Protein AF-A0AAV0VAQ7-F1 (afdb_monomer)

Radius of gyration: 39.71 Å; Cα contacts (8 Å, |Δi|>4): 55; chains: 1; bounding box: 107×40×104 Å

Secondary structure (DSSP, 8-state):
-PPPP---------HHHHHHHHHHHH-S-----HHHHHHHHHHHHHHHHHHHHHHHHHHHHHHHHHHHHTSPPPPPTT-TTEEEEEEEETTEEEEEEEETTS-THHHHHHHHTT--STT--------S------

Foldseek 3Di:
DDDDDDDDPPDPPCPVVVVVVVVVVVPPPPPPPPVVVVVVVVVVVVVVVVVVVVVVVVVLVVQLVVLVVPQDDADDPPDPQKDWDWDQDPVGIDITIDGVPDDPVSVVSVVVSNDPPPDPDDDDDDDDDPPPPD

Organism: NCBI:txid86335

Nearest PDB structures (foldseek):
  2gib-assembly1_B  TM=2.255E-01  e=1.148E+00  Severe acute respiratory syndrome-related coronavirus
  6yun-assembly1_B  TM=2.128E-01  e=8.806E-01  Severe acute respiratory syndrom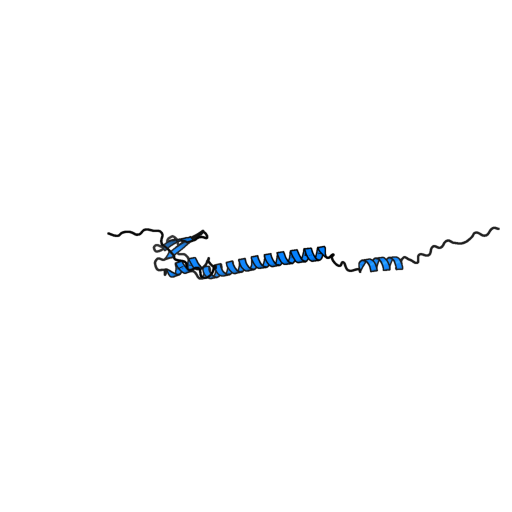e coronavirus 2
  7xwx-assembly1_E  TM=2.250E-01  e=1.311E+00  Severe acute respiratory syndrome coronavirus 2
  4v7e-assembly1_CU  TM=3.025E-01  e=5.647E+00  Triticum aestivum

Solvent-accessible surface area (backbone atoms only — not comparable to full-atom values): 8693 Å² total; per-residue (Å²): 140,84,84,81,85,77,86,88,78,85,73,90,75,55,68,67,57,52,48,51,51,57,54,56,67,70,65,61,72,86,72,69,53,71,68,57,50,52,51,52,49,52,50,49,53,53,51,51,51,52,49,51,53,52,50,53,50,51,53,52,51,52,51,28,52,54,44,52,69,71,48,78,81,68,62,59,93,82,42,87,56,52,43,81,46,76,48,81,50,98,93,46,77,49,76,50,49,40,48,72,88,52,61,72,64,58,58,54,51,61,60,48,28,79,50,80,70,71,92,66,85,77,80,93,75,85,92,73,77,89,75,81,82,127

pLDDT: mean 75.06, std 14.19, range [37.81, 91.31]

Mean predicted aligned error: 16.31 Å

InterPro domains:
  IPR001012 UBX domain [PF00789] (79-131)
  IPR029071 Ubiquitin-like domain superfamily [SSF54236] (41-133)
  IPR050730 UBX domain-containing protein [PTHR23322] (37-129)

Structure (mmCIF, N/CA/C/O backbone):
data_AF-A0AAV0VAQ7-F1
#
_entry.id   AF-A0AAV0VAQ7-F1
#
loop_
_atom_site.group_PDB
_atom_site.id
_atom_site.type_symbol
_atom_site.label_atom_id
_atom_site.label_alt_id
_atom_site.label_comp_id
_atom_site.label_asym_id
_atom_site.label_entity_id
_atom_site.label_seq_id
_atom_site.pdbx_PDB_ins_code
_atom_site.Cartn_x
_atom_site.Cartn_y
_atom_site.Cartn_z
_atom_site.occupancy
_atom_site.B_iso_or_equiv
_atom_site.auth_seq_id
_atom_site.auth_comp_id
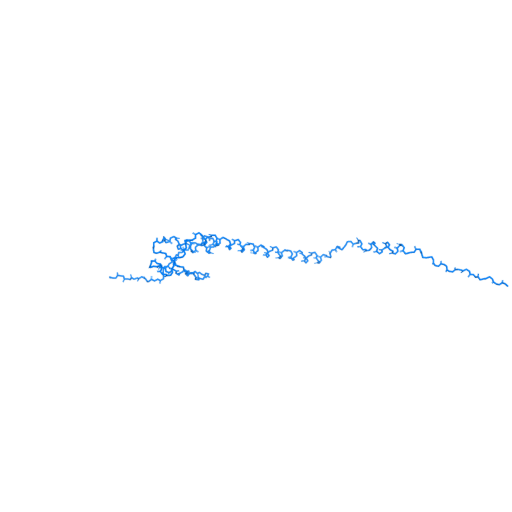_atom_site.auth_asym_id
_atom_site.auth_atom_id
_atom_site.pdbx_PDB_model_num
ATOM 1 N N . MET A 1 1 ? 83.637 20.197 -75.844 1.00 41.59 1 MET A N 1
ATOM 2 C CA . MET A 1 1 ? 82.557 20.937 -75.150 1.00 41.59 1 MET A CA 1
AT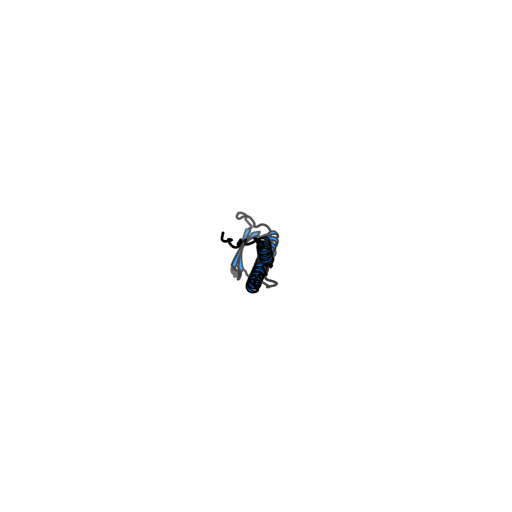OM 3 C C . MET A 1 1 ? 81.269 20.117 -75.247 1.00 41.59 1 MET A C 1
ATOM 5 O O . MET A 1 1 ? 80.583 20.202 -76.255 1.00 41.59 1 MET A O 1
AT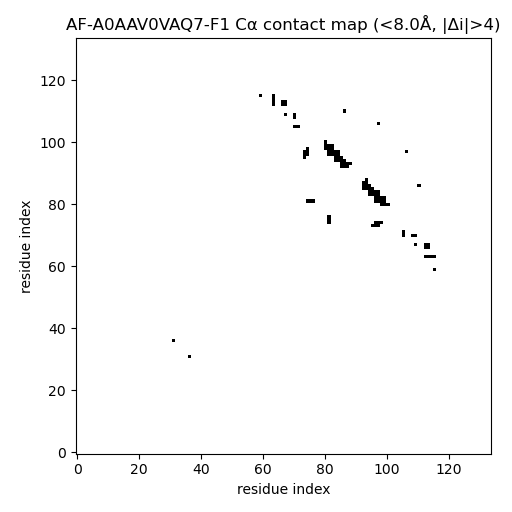OM 9 N N . ALA A 1 2 ? 80.982 19.254 -74.266 1.00 46.16 2 ALA A N 1
ATOM 10 C CA . ALA A 1 2 ? 79.793 18.391 -74.264 1.00 46.16 2 ALA A CA 1
ATOM 11 C C . ALA A 1 2 ? 78.664 19.031 -73.432 1.00 46.16 2 ALA A C 1
ATOM 13 O O . ALA A 1 2 ? 78.877 19.406 -72.278 1.00 46.16 2 ALA A O 1
ATOM 14 N N . LYS A 1 3 ? 77.476 19.191 -74.032 1.00 51.44 3 LYS A N 1
ATOM 15 C CA . LYS A 1 3 ? 76.262 19.736 -73.395 1.00 51.44 3 LYS A CA 1
ATOM 16 C C . LYS A 1 3 ? 75.681 18.718 -72.403 1.00 51.44 3 LYS A C 1
ATOM 18 O O . LYS A 1 3 ? 75.418 17.582 -72.780 1.00 51.44 3 LYS A O 1
ATOM 23 N N . ARG A 1 4 ? 75.437 19.137 -71.154 1.00 47.06 4 ARG A N 1
ATOM 24 C CA . ARG A 1 4 ? 74.679 18.359 -70.153 1.00 47.06 4 ARG A CA 1
ATOM 25 C C . ARG A 1 4 ? 73.176 18.431 -70.463 1.00 47.06 4 ARG A C 1
ATOM 27 O O . ARG A 1 4 ? 72.694 19.546 -70.686 1.00 47.06 4 ARG A O 1
ATOM 34 N N . PRO A 1 5 ? 72.410 17.326 -70.430 1.00 51.16 5 PRO A N 1
ATOM 35 C CA . PRO A 1 5 ? 70.963 17.409 -70.541 1.00 51.16 5 PRO A CA 1
ATOM 36 C C . PRO A 1 5 ? 70.305 17.722 -69.186 1.00 51.16 5 PRO A C 1
ATOM 38 O O . PRO A 1 5 ? 70.517 17.051 -68.184 1.00 51.16 5 PRO A O 1
ATOM 41 N N . SER A 1 6 ? 69.524 18.803 -69.212 1.00 51.78 6 SER A N 1
ATOM 42 C CA . SER A 1 6 ? 68.154 18.957 -68.703 1.00 51.78 6 SER A CA 1
ATOM 43 C C . SER A 1 6 ? 67.751 18.381 -67.332 1.00 51.78 6 SER A C 1
ATOM 45 O O . SER A 1 6 ? 67.485 17.196 -67.173 1.00 51.78 6 SER A O 1
ATOM 47 N N . LYS A 1 7 ? 67.549 19.331 -66.408 1.00 54.41 7 LYS A N 1
ATOM 48 C CA . LYS A 1 7 ? 66.541 19.432 -65.334 1.00 54.41 7 LYS A CA 1
ATOM 49 C C . LYS A 1 7 ? 65.534 18.276 -65.214 1.00 54.41 7 LYS A C 1
ATOM 51 O O . LYS A 1 7 ? 64.695 18.093 -66.092 1.00 54.41 7 LYS A O 1
ATOM 56 N N . CYS A 1 8 ? 65.477 17.668 -64.030 1.00 40.72 8 CYS A N 1
ATOM 57 C CA . CYS A 1 8 ? 64.241 17.085 -63.515 1.00 40.72 8 CYS A CA 1
ATOM 58 C C . CYS A 1 8 ? 63.656 18.063 -62.484 1.00 40.72 8 CYS A C 1
ATOM 60 O O . CYS A 1 8 ? 64.102 18.132 -61.343 1.00 40.72 8 CYS A O 1
ATOM 62 N N . SER A 1 9 ? 62.717 18.902 -62.927 1.00 50.59 9 SER A N 1
ATOM 63 C CA . SER A 1 9 ? 61.895 19.744 -62.057 1.00 50.59 9 SER A CA 1
ATOM 64 C C . SER A 1 9 ? 60.593 18.987 -61.829 1.00 50.59 9 SER A C 1
ATOM 66 O O . SER A 1 9 ? 59.650 19.125 -62.603 1.00 50.59 9 SER A O 1
ATOM 68 N N . TYR A 1 10 ? 60.564 18.130 -60.806 1.00 48.06 10 TYR A N 1
ATOM 69 C CA . TYR A 1 10 ? 59.301 17.570 -60.337 1.00 48.06 10 TYR A CA 1
ATOM 70 C C . TYR A 1 10 ? 58.522 18.699 -59.664 1.00 48.06 10 TYR A C 1
ATOM 72 O O . TYR A 1 10 ? 58.832 19.163 -58.568 1.00 48.06 10 TYR A O 1
ATOM 80 N N . ARG A 1 11 ? 57.565 19.217 -60.427 1.00 52.28 11 ARG A N 1
ATOM 81 C CA . ARG A 1 11 ? 56.634 20.273 -60.054 1.00 52.28 11 ARG A CA 1
ATOM 82 C C . ARG A 1 11 ? 55.734 19.743 -58.939 1.00 52.28 11 ARG A C 1
ATOM 84 O O . ARG A 1 11 ? 54.978 18.801 -59.148 1.00 52.28 11 ARG A O 1
ATOM 91 N N . ASN A 1 12 ? 55.804 20.374 -57.772 1.00 56.72 12 ASN A N 1
ATOM 92 C CA . ASN A 1 12 ? 54.798 20.257 -56.718 1.00 56.72 12 ASN A CA 1
ATOM 93 C C . ASN A 1 12 ? 53.480 20.871 -57.217 1.00 56.72 12 ASN A C 1
ATOM 95 O O . ASN A 1 12 ? 53.212 22.040 -56.961 1.00 56.72 12 ASN A O 1
ATOM 99 N N . GLN A 1 13 ? 52.694 20.118 -57.988 1.00 56.06 13 GLN A N 1
ATOM 100 C CA . GLN A 1 13 ? 51.366 20.550 -58.447 1.00 56.06 13 GLN A CA 1
ATOM 101 C C . GLN A 1 13 ? 50.206 19.867 -57.707 1.00 56.06 13 GLN A C 1
ATOM 103 O O . GLN A 1 13 ? 49.078 20.308 -57.854 1.00 56.06 13 GLN A O 1
ATOM 108 N N . ASN A 1 14 ? 50.471 18.895 -56.826 1.00 60.22 14 ASN A N 1
ATOM 109 C CA . ASN A 1 14 ? 49.412 18.044 -56.258 1.00 60.22 14 ASN A CA 1
ATOM 110 C C . ASN A 1 14 ? 49.134 18.261 -54.761 1.00 60.22 14 ASN A C 1
ATOM 112 O O . ASN A 1 14 ? 48.403 17.480 -54.162 1.00 60.22 14 ASN A O 1
ATOM 116 N N . LEU A 1 15 ? 49.697 19.295 -54.124 1.00 60.94 15 LEU A N 1
ATOM 117 C CA . LEU A 1 15 ? 49.470 19.552 -52.690 1.00 60.94 15 LEU A CA 1
ATOM 118 C C . LEU A 1 15 ? 48.049 20.060 -52.400 1.00 60.94 15 LEU A C 1
ATOM 120 O O . LEU A 1 15 ? 47.448 19.659 -51.407 1.00 60.94 15 LEU A O 1
ATOM 124 N N . SER A 1 16 ? 47.487 20.895 -53.278 1.00 61.66 16 SER A N 1
ATOM 125 C CA . SER A 1 16 ? 46.099 21.361 -53.160 1.00 61.66 16 SER A CA 1
ATOM 126 C C . SER A 1 16 ? 45.096 20.255 -53.471 1.00 61.66 16 SER A C 1
ATOM 128 O O . SER A 1 16 ? 44.086 20.150 -52.789 1.00 61.66 16 SER A O 1
ATOM 130 N N . GLU A 1 17 ? 45.400 19.401 -54.450 1.00 66.88 17 GLU A N 1
ATOM 131 C CA . GLU A 1 17 ? 44.533 18.292 -54.865 1.00 66.88 17 GLU A CA 1
ATOM 132 C C . GLU A 1 17 ? 44.458 17.189 -53.795 1.00 66.88 17 GLU A C 1
ATOM 134 O O . GLU A 1 17 ? 43.372 16.706 -53.467 1.00 66.88 17 GLU A O 1
ATOM 139 N N . LEU A 1 18 ? 45.597 16.852 -53.175 1.00 68.62 18 LEU A N 1
ATOM 140 C CA . LEU A 1 18 ? 45.650 15.968 -52.004 1.00 68.62 18 LEU A CA 1
ATOM 141 C C . LEU A 1 18 ? 44.908 16.565 -50.805 1.00 68.62 18 LEU A C 1
ATOM 143 O O . LEU A 1 18 ? 44.215 15.838 -50.098 1.00 68.62 18 LEU A O 1
ATOM 147 N N . SER A 1 19 ? 45.009 17.882 -50.596 1.00 68.25 19 SER A N 1
ATOM 148 C CA . SER A 1 19 ? 44.261 18.572 -49.542 1.00 68.25 19 SER A CA 1
ATOM 149 C C . SER A 1 19 ? 42.754 18.477 -49.767 1.00 68.25 19 SER A C 1
ATOM 151 O O . SER A 1 19 ? 42.033 18.170 -48.824 1.00 68.25 19 SER A O 1
ATOM 153 N N . THR A 1 20 ? 42.282 18.704 -50.997 1.00 68.38 20 THR A N 1
ATOM 154 C CA . THR A 1 20 ? 40.852 18.632 -51.328 1.00 68.38 20 THR A CA 1
ATOM 155 C C . THR A 1 20 ? 40.295 17.218 -51.211 1.00 68.38 20 THR A C 1
ATOM 157 O O . THR A 1 20 ? 39.180 17.044 -50.723 1.00 68.38 20 THR A O 1
ATOM 160 N N . PHE A 1 21 ? 41.083 16.207 -51.590 1.00 72.56 21 PHE A N 1
ATOM 161 C CA . PHE A 1 21 ? 40.702 14.803 -51.447 1.00 72.56 21 PHE A CA 1
ATOM 162 C C . PHE A 1 21 ? 40.543 14.415 -49.973 1.00 72.56 21 PHE A C 1
ATOM 164 O O . PHE A 1 21 ? 39.529 13.833 -49.595 1.00 72.56 21 PHE A O 1
ATOM 171 N N . LEU A 1 22 ? 41.503 14.807 -49.127 1.00 68.12 22 LEU A N 1
ATOM 172 C CA . LEU A 1 22 ? 41.460 14.542 -47.688 1.00 68.12 22 LEU A CA 1
ATOM 173 C C . LEU A 1 22 ? 40.272 15.237 -47.004 1.00 68.12 22 LEU A C 1
ATOM 175 O O . LEU A 1 22 ? 39.623 14.628 -46.155 1.00 68.12 22 LEU A O 1
ATOM 179 N N . THR A 1 23 ? 39.937 16.470 -47.399 1.00 66.62 23 THR A N 1
ATOM 180 C CA . THR A 1 23 ? 38.744 17.166 -46.885 1.00 66.62 23 THR A CA 1
ATOM 181 C C . THR A 1 23 ? 37.442 16.536 -47.374 1.00 66.62 23 THR A C 1
ATOM 183 O O . THR A 1 23 ? 36.543 16.336 -46.566 1.00 66.62 23 THR A O 1
ATOM 186 N N . GLN A 1 24 ? 37.353 16.125 -48.645 1.00 67.44 24 GLN A N 1
ATOM 187 C CA . GLN A 1 24 ? 36.162 15.445 -49.173 1.00 67.44 24 GLN A CA 1
ATOM 188 C C . GLN A 1 24 ? 35.914 14.086 -48.509 1.00 67.44 24 GLN A C 1
ATOM 190 O O . GLN A 1 24 ? 34.765 13.705 -48.305 1.00 67.44 24 GLN A O 1
ATOM 195 N N . THR A 1 25 ? 36.965 13.354 -48.123 1.00 62.72 25 THR A N 1
ATOM 196 C CA . THR A 1 25 ? 36.814 12.077 -47.403 1.00 62.72 25 THR A CA 1
ATOM 197 C C . THR A 1 25 ? 36.350 12.221 -45.951 1.00 62.72 25 THR A C 1
ATOM 199 O O . THR A 1 25 ? 35.881 11.242 -45.377 1.00 62.72 25 THR A O 1
ATOM 202 N N . LEU A 1 26 ? 36.460 13.413 -45.355 1.00 60.88 26 LEU A N 1
ATOM 203 C CA . LEU A 1 26 ? 35.976 13.694 -43.996 1.00 60.88 26 LEU A CA 1
ATOM 204 C C . LEU A 1 26 ? 34.498 14.127 -43.967 1.00 60.88 26 LEU A C 1
ATOM 206 O O . LEU A 1 26 ? 33.879 14.068 -42.909 1.00 60.88 26 LEU A O 1
ATOM 210 N N . GLU A 1 27 ? 33.936 14.531 -45.113 1.00 58.56 27 GLU A N 1
ATOM 211 C CA . GLU A 1 27 ? 32.546 14.999 -45.268 1.00 58.56 27 GLU A CA 1
ATOM 212 C C . GLU A 1 27 ? 31.556 13.888 -45.663 1.00 58.56 27 GLU A C 1
ATOM 214 O O . GLU A 1 27 ? 30.358 14.140 -45.786 1.00 58.56 27 GLU A O 1
ATOM 219 N N . VAL A 1 28 ? 32.018 12.645 -45.849 1.00 63.84 28 VAL A N 1
ATOM 220 C CA . VAL A 1 28 ? 31.113 11.497 -45.989 1.00 63.84 28 VAL A CA 1
ATOM 221 C C . VAL A 1 28 ? 30.534 11.212 -44.610 1.00 63.84 28 VAL A C 1
ATOM 223 O O . VAL A 1 28 ? 31.186 10.589 -43.772 1.00 63.84 28 VAL A O 1
ATOM 226 N N . ASP A 1 29 ? 29.326 11.727 -44.380 1.00 61.88 29 ASP A N 1
ATOM 227 C CA . ASP A 1 29 ? 28.537 11.527 -43.172 1.00 61.88 29 ASP A CA 1
ATOM 228 C C . ASP A 1 29 ? 28.719 10.105 -42.640 1.00 61.88 29 ASP A C 1
ATOM 230 O O . ASP A 1 29 ? 28.499 9.120 -43.353 1.00 61.88 29 ASP A O 1
ATOM 234 N N . MET A 1 30 ? 29.123 9.995 -41.372 1.00 60.84 30 MET A N 1
ATOM 235 C CA . MET A 1 30 ? 29.072 8.746 -40.622 1.00 60.84 30 MET A CA 1
ATOM 236 C C . MET A 1 30 ? 27.612 8.289 -40.546 1.00 60.84 30 MET A C 1
ATOM 238 O O . MET A 1 30 ? 26.933 8.505 -39.543 1.00 60.84 30 MET A O 1
ATOM 242 N N . ILE A 1 31 ? 27.112 7.655 -41.604 1.00 67.69 31 ILE A N 1
ATOM 243 C CA . ILE A 1 31 ? 25.855 6.930 -41.572 1.00 67.69 31 ILE A CA 1
ATOM 244 C C . ILE A 1 31 ? 26.130 5.739 -40.655 1.00 67.69 31 ILE A C 1
ATOM 246 O O . ILE A 1 31 ? 26.935 4.870 -41.004 1.00 67.69 31 ILE A O 1
ATOM 250 N N . PRO A 1 32 ? 25.542 5.700 -39.446 1.00 69.31 32 PRO A N 1
ATOM 251 C CA . PRO A 1 32 ? 25.765 4.582 -38.551 1.00 69.31 32 PRO A CA 1
ATOM 252 C C . PRO A 1 32 ? 25.298 3.312 -39.261 1.00 69.31 32 PRO A C 1
ATOM 254 O O . PRO A 1 32 ? 24.176 3.266 -39.768 1.00 69.31 32 PRO A O 1
ATOM 257 N N . CYS A 1 33 ? 26.152 2.285 -39.300 1.00 77.88 33 CYS A N 1
ATOM 258 C CA . CYS A 1 33 ? 25.776 0.991 -39.863 1.00 77.88 33 CYS A CA 1
ATOM 259 C C . CYS A 1 33 ? 24.444 0.525 -39.258 1.00 77.88 33 CYS A C 1
ATOM 261 O O . CYS A 1 33 ? 24.177 0.761 -38.078 1.00 77.88 33 CYS A O 1
ATOM 263 N N . GLU A 1 34 ? 23.632 -0.188 -40.037 1.00 76.50 34 GLU A N 1
ATOM 264 C CA . GLU A 1 34 ? 22.304 -0.674 -39.631 1.00 76.50 34 GLU A CA 1
ATOM 265 C C . GLU A 1 34 ? 22.314 -1.373 -38.254 1.00 76.50 34 GLU A C 1
ATOM 267 O O . GLU A 1 34 ? 21.390 -1.213 -37.458 1.00 76.50 34 GLU A O 1
ATOM 272 N N . ALA A 1 35 ? 23.403 -2.077 -37.926 1.00 76.50 35 ALA A N 1
ATOM 273 C CA . ALA A 1 35 ? 23.623 -2.700 -36.622 1.00 76.50 35 ALA A CA 1
ATOM 274 C C . ALA A 1 35 ? 23.635 -1.697 -35.449 1.00 76.50 35 ALA A C 1
ATOM 276 O O . ALA A 1 35 ? 23.057 -1.969 -34.399 1.00 76.50 35 ALA A O 1
ATOM 277 N N . VAL A 1 36 ? 24.244 -0.522 -35.628 1.00 82.12 36 VAL A N 1
ATOM 278 C CA . VAL A 1 36 ? 24.296 0.554 -34.623 1.00 82.12 36 VAL A CA 1
ATOM 279 C C . VAL A 1 36 ? 22.921 1.201 -34.454 1.00 82.12 36 VAL A C 1
ATOM 281 O O . VAL A 1 36 ? 22.531 1.534 -33.335 1.00 82.12 36 VAL A O 1
ATOM 284 N N . ILE A 1 37 ? 22.161 1.345 -35.543 1.00 84.12 37 ILE A N 1
ATOM 285 C CA . ILE A 1 37 ? 20.789 1.872 -35.502 1.00 84.12 37 ILE A CA 1
ATOM 286 C C . ILE A 1 37 ? 19.877 0.899 -34.748 1.00 84.12 37 ILE A C 1
ATOM 288 O O . ILE A 1 37 ? 19.200 1.307 -33.806 1.00 84.12 37 ILE A O 1
ATOM 292 N N . LYS A 1 38 ? 19.921 -0.396 -35.090 1.00 79.69 38 LYS A N 1
ATOM 293 C CA . LYS A 1 38 ? 19.143 -1.437 -34.402 1.00 79.69 38 LYS A CA 1
ATOM 294 C C . LYS A 1 38 ? 19.502 -1.536 -32.921 1.00 79.69 38 LYS A C 1
ATOM 296 O O . LYS A 1 38 ? 18.597 -1.586 -32.093 1.00 79.69 38 LYS A O 1
ATOM 301 N N . ALA A 1 39 ? 20.790 -1.491 -32.573 1.00 82.00 39 ALA A N 1
ATOM 302 C CA . ALA A 1 39 ? 21.228 -1.486 -31.178 1.00 82.00 39 ALA A CA 1
ATOM 303 C C . ALA A 1 39 ? 20.639 -0.290 -30.408 1.00 82.00 39 ALA A C 1
ATOM 305 O O . ALA A 1 39 ? 19.996 -0.479 -29.374 1.00 82.00 39 ALA A O 1
ATOM 306 N N . LYS A 1 40 ? 20.745 0.927 -30.960 1.00 83.19 40 LYS A N 1
ATOM 307 C CA . LYS A 1 40 ? 20.171 2.138 -30.352 1.00 83.19 40 LYS A CA 1
ATOM 308 C C . LYS A 1 40 ? 18.648 2.089 -30.237 1.00 83.19 40 LYS A C 1
ATOM 310 O O . LYS A 1 40 ? 18.102 2.571 -29.251 1.00 83.19 40 LYS A O 1
ATOM 315 N N . GLU A 1 41 ? 17.939 1.535 -31.217 1.00 83.25 41 GLU A N 1
ATOM 316 C CA . GLU A 1 41 ? 16.485 1.372 -31.123 1.00 83.25 41 GLU A CA 1
ATOM 317 C C . GLU A 1 41 ? 16.083 0.386 -30.030 1.00 83.25 41 GLU A C 1
ATOM 319 O O . GLU A 1 41 ? 15.152 0.662 -29.276 1.00 83.25 41 GLU A O 1
ATOM 324 N N . THR A 1 42 ? 16.778 -0.748 -29.917 1.00 82.19 42 THR A N 1
ATOM 325 C CA . THR A 1 42 ? 16.501 -1.709 -28.844 1.00 82.19 42 THR A CA 1
ATOM 326 C C . THR A 1 42 ? 16.763 -1.098 -27.473 1.00 82.19 42 THR A C 1
ATOM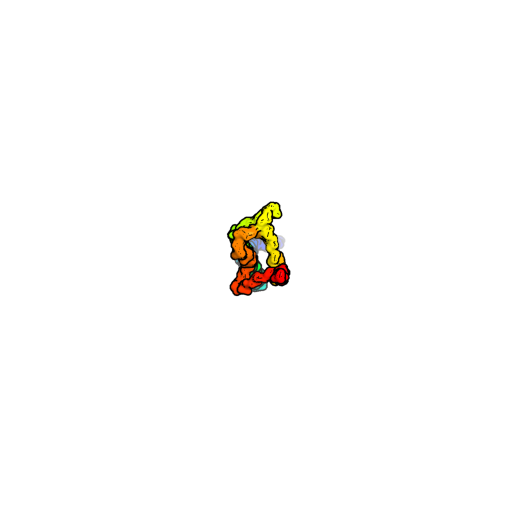 328 O O . THR A 1 42 ? 15.920 -1.214 -26.589 1.00 82.19 42 THR A O 1
ATOM 331 N N . GLU A 1 43 ? 17.859 -0.354 -27.316 1.00 82.38 43 GLU A N 1
ATOM 332 C CA . GLU A 1 43 ? 18.178 0.364 -26.083 1.00 82.38 43 GLU A CA 1
ATOM 333 C C . GLU A 1 43 ? 17.109 1.411 -25.741 1.00 82.38 43 GLU A C 1
ATOM 335 O O . GLU A 1 43 ? 16.629 1.450 -24.610 1.00 82.38 43 GLU A O 1
ATOM 340 N N . LYS A 1 44 ? 16.653 2.198 -26.726 1.00 87.19 44 LYS A N 1
ATOM 341 C CA . LYS A 1 44 ? 15.555 3.160 -26.542 1.00 87.19 44 LYS A CA 1
ATOM 342 C C . LYS A 1 44 ? 14.258 2.484 -26.109 1.00 87.19 44 LYS A C 1
ATOM 344 O O . LYS A 1 44 ? 13.632 2.950 -25.165 1.00 87.19 44 LYS A O 1
ATOM 349 N N . ARG A 1 45 ? 13.871 1.371 -26.740 1.00 87.69 45 ARG A N 1
ATOM 350 C CA . ARG A 1 45 ? 12.651 0.627 -26.371 1.00 87.69 45 ARG A CA 1
ATOM 351 C C . ARG A 1 45 ? 12.723 0.100 -24.940 1.00 87.69 45 ARG A C 1
ATOM 353 O O . ARG A 1 45 ? 11.753 0.230 -24.198 1.00 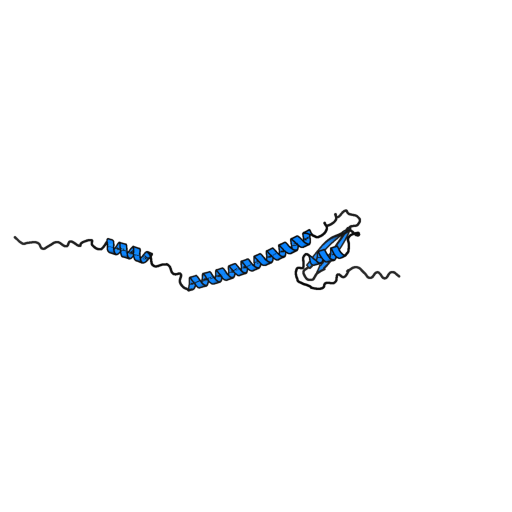87.69 45 ARG A O 1
ATOM 360 N N . MET A 1 46 ? 13.875 -0.440 -24.544 1.00 86.50 46 MET A N 1
ATOM 361 C CA . MET A 1 46 ? 14.102 -0.922 -23.179 1.00 86.50 46 MET A CA 1
ATOM 362 C C . MET A 1 46 ? 14.090 0.233 -22.169 1.00 86.50 46 MET A C 1
ATOM 364 O O . MET A 1 46 ? 13.482 0.112 -21.106 1.00 86.50 46 MET A O 1
ATOM 368 N N . ALA A 1 47 ? 14.698 1.375 -22.506 1.00 88.06 47 ALA A N 1
ATOM 369 C CA . ALA A 1 47 ? 14.690 2.571 -21.668 1.00 88.06 47 ALA A CA 1
ATOM 370 C C . ALA A 1 47 ? 13.279 3.165 -21.517 1.00 88.06 47 ALA A C 1
ATOM 372 O O . ALA A 1 47 ? 12.880 3.535 -20.414 1.00 88.06 47 ALA A O 1
ATOM 373 N N . GLU A 1 48 ? 12.495 3.210 -22.595 1.00 87.81 48 GLU A N 1
ATOM 374 C CA . GLU A 1 48 ? 11.096 3.640 -22.570 1.00 87.81 48 GLU A CA 1
ATOM 375 C C . GLU A 1 48 ? 10.229 2.698 -21.733 1.00 87.81 48 GLU A C 1
ATOM 377 O O . GLU A 1 48 ? 9.397 3.150 -20.948 1.00 87.81 48 GLU A O 1
ATOM 382 N N . GLU A 1 49 ? 10.417 1.383 -21.856 1.00 87.50 49 GLU A N 1
ATOM 383 C CA . GLU A 1 49 ? 9.703 0.411 -21.032 1.00 87.50 49 GLU A CA 1
ATOM 384 C C . GLU A 1 49 ? 10.072 0.533 -19.552 1.00 87.50 49 GLU A C 1
ATOM 386 O O . GLU A 1 49 ? 9.177 0.602 -18.706 1.00 87.50 49 GLU A O 1
ATOM 391 N N . ALA A 1 50 ? 11.360 0.672 -19.237 1.00 88.31 50 ALA A N 1
ATOM 392 C CA . ALA A 1 50 ? 11.819 0.930 -17.878 1.00 88.31 50 ALA A CA 1
ATOM 393 C C . ALA A 1 50 ? 11.221 2.234 -17.321 1.00 88.31 50 ALA A C 1
ATOM 395 O O . ALA A 1 50 ? 10.699 2.248 -16.205 1.00 88.31 50 ALA A O 1
ATOM 396 N N . ALA A 1 51 ? 11.207 3.311 -18.114 1.00 90.69 51 ALA A N 1
ATOM 397 C CA . ALA A 1 51 ? 10.595 4.581 -17.732 1.00 90.69 51 ALA A CA 1
ATOM 398 C C . ALA A 1 51 ? 9.085 4.439 -17.479 1.00 90.69 51 ALA A C 1
ATOM 400 O O . ALA A 1 51 ? 8.576 4.974 -16.491 1.00 90.69 51 ALA A O 1
ATOM 401 N N . ARG A 1 52 ? 8.368 3.668 -18.310 1.00 89.75 52 ARG A N 1
ATOM 402 C CA . ARG A 1 52 ? 6.940 3.366 -18.110 1.00 89.75 52 ARG A CA 1
ATOM 403 C C . ARG A 1 52 ? 6.692 2.601 -16.811 1.00 89.75 52 ARG A C 1
ATOM 405 O O . ARG A 1 52 ? 5.780 2.958 -16.066 1.00 89.75 52 ARG A O 1
ATOM 412 N N . ILE A 1 53 ? 7.503 1.585 -16.513 1.00 91.31 53 ILE A N 1
ATOM 413 C CA . ILE A 1 53 ? 7.388 0.798 -15.275 1.00 91.31 53 ILE A CA 1
ATOM 414 C C . ILE A 1 53 ? 7.621 1.691 -14.050 1.00 91.31 53 ILE A C 1
ATOM 416 O O . ILE A 1 53 ? 6.831 1.656 -13.102 1.00 91.31 53 ILE A O 1
ATOM 420 N N . VAL A 1 54 ? 8.660 2.531 -14.080 1.00 90.88 54 VAL A N 1
ATOM 421 C CA . VAL A 1 54 ? 8.970 3.467 -12.989 1.00 90.88 54 VAL A CA 1
ATOM 422 C C . VAL A 1 54 ? 7.849 4.490 -12.803 1.00 90.88 54 VAL A C 1
ATOM 424 O O . VAL A 1 54 ? 7.413 4.710 -11.673 1.00 90.88 54 VAL A O 1
ATOM 427 N N . ALA A 1 55 ? 7.333 5.080 -13.884 1.00 89.38 55 A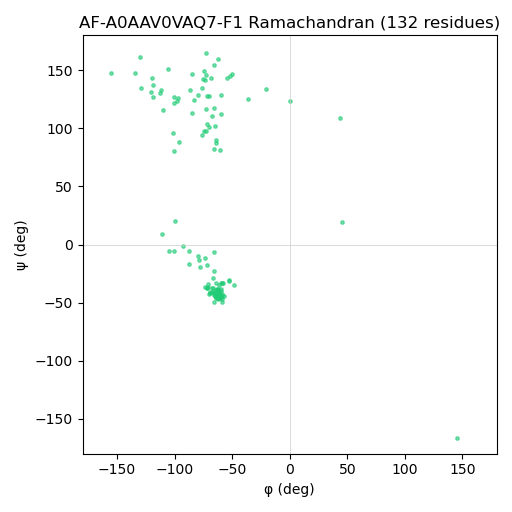LA A N 1
ATOM 428 C CA . ALA A 1 55 ? 6.234 6.041 -13.817 1.00 89.38 55 ALA A CA 1
ATOM 429 C C . ALA A 1 55 ? 4.965 5.422 -13.205 1.00 89.38 55 ALA A C 1
ATOM 431 O O . ALA A 1 55 ? 4.361 6.009 -12.306 1.00 89.38 55 ALA A O 1
ATOM 432 N N . LEU A 1 56 ? 4.604 4.203 -13.622 1.00 86.81 56 LEU A N 1
ATOM 433 C CA . LEU A 1 56 ? 3.457 3.477 -13.075 1.00 86.81 56 LEU A CA 1
ATOM 434 C C . LEU A 1 56 ? 3.639 3.159 -11.583 1.00 86.81 56 LEU A C 1
ATOM 436 O O . LEU A 1 56 ? 2.700 3.290 -10.793 1.00 86.81 56 LEU A O 1
ATOM 440 N N . ALA A 1 57 ? 4.848 2.759 -11.178 1.00 86.62 57 ALA A N 1
ATOM 441 C CA . ALA A 1 57 ? 5.169 2.519 -9.775 1.00 86.62 57 ALA A CA 1
ATOM 442 C C . ALA A 1 57 ? 5.035 3.805 -8.945 1.00 86.62 57 ALA A C 1
ATOM 444 O O . ALA A 1 57 ? 4.372 3.796 -7.907 1.00 86.62 57 ALA A O 1
ATOM 445 N N . GLN A 1 58 ? 5.576 4.928 -9.427 1.00 87.44 58 GLN A N 1
ATOM 446 C CA . GLN A 1 58 ? 5.445 6.223 -8.757 1.00 87.44 58 GLN A CA 1
ATOM 447 C C . GLN A 1 58 ? 3.984 6.668 -8.636 1.00 87.44 58 GLN A C 1
ATOM 449 O O . GLN A 1 58 ? 3.576 7.143 -7.580 1.00 87.44 58 GLN A O 1
ATOM 454 N N . GLU A 1 59 ? 3.171 6.499 -9.678 1.00 85.19 59 GLU A N 1
ATOM 455 C CA . GLU A 1 59 ? 1.748 6.843 -9.634 1.00 85.19 59 GLU A CA 1
ATOM 456 C C . GLU A 1 59 ? 0.985 5.983 -8.613 1.00 85.19 59 GLU A C 1
ATOM 458 O O . GLU A 1 59 ? 0.126 6.476 -7.872 1.00 85.19 59 GLU A O 1
ATOM 463 N N . LYS A 1 60 ? 1.319 4.690 -8.528 1.00 82.56 60 LYS A N 1
ATOM 464 C CA . LYS A 1 60 ? 0.768 3.780 -7.520 1.00 82.56 60 LYS A CA 1
ATOM 465 C C . LYS A 1 60 ? 1.128 4.235 -6.106 1.00 82.56 60 LYS A C 1
ATOM 467 O O . LYS A 1 60 ? 0.238 4.273 -5.258 1.00 82.56 60 LYS A O 1
ATOM 472 N N . GLU A 1 61 ? 2.381 4.605 -5.864 1.00 83.19 61 GLU A N 1
ATOM 473 C CA . GLU A 1 61 ? 2.825 5.095 -4.555 1.00 83.19 61 GLU A CA 1
ATOM 474 C C . GLU A 1 61 ? 2.197 6.450 -4.199 1.00 83.19 61 GLU A C 1
ATOM 476 O O . GLU A 1 61 ? 1.704 6.616 -3.086 1.00 83.19 61 GLU A O 1
ATOM 481 N N . ARG A 1 62 ? 2.085 7.387 -5.152 1.00 84.81 62 ARG A N 1
ATOM 482 C CA . ARG A 1 62 ? 1.384 8.671 -4.943 1.00 84.81 62 ARG A CA 1
ATOM 483 C C . ARG A 1 62 ? -0.078 8.468 -4.551 1.00 84.81 62 ARG A C 1
ATOM 485 O O . ARG A 1 62 ? -0.574 9.133 -3.644 1.00 84.81 62 ARG A O 1
ATOM 492 N N . TRP A 1 63 ? -0.769 7.537 -5.209 1.00 80.56 63 TRP A N 1
ATOM 493 C CA . TRP A 1 63 ? -2.155 7.213 -4.877 1.00 80.56 63 TRP A CA 1
ATOM 494 C C . TRP A 1 63 ? -2.284 6.631 -3.465 1.00 80.56 63 TRP A C 1
ATOM 496 O O . TRP A 1 63 ? -3.143 7.077 -2.703 1.00 80.56 63 TRP A O 1
ATOM 506 N N . LYS A 1 64 ? -1.407 5.686 -3.096 1.00 79.25 64 LYS A N 1
ATOM 507 C CA . LYS A 1 64 ? -1.366 5.131 -1.735 1.00 79.25 64 LYS A CA 1
ATOM 508 C C . LYS A 1 64 ? -1.115 6.227 -0.704 1.00 79.25 64 LYS A C 1
ATOM 510 O O . LYS A 1 64 ? -1.848 6.303 0.274 1.00 79.25 64 LYS A O 1
ATOM 515 N N . ALA A 1 65 ? -0.136 7.100 -0.944 1.00 79.88 65 ALA A N 1
ATOM 516 C CA . ALA A 1 65 ? 0.198 8.197 -0.041 1.00 79.88 65 ALA A CA 1
ATOM 517 C C . ALA A 1 65 ? -0.993 9.143 0.173 1.00 79.88 65 ALA A C 1
ATOM 519 O O . ALA A 1 65 ? -1.318 9.468 1.310 1.00 79.88 65 ALA A O 1
ATOM 520 N N . ASN A 1 66 ? -1.706 9.519 -0.895 1.00 79.62 66 ASN A N 1
ATOM 521 C CA . ASN A 1 66 ? -2.905 10.356 -0.799 1.00 79.62 66 ASN A CA 1
ATOM 522 C C . ASN A 1 66 ? -4.025 9.666 0.008 1.00 79.62 66 ASN A C 1
ATOM 524 O O . ASN A 1 66 ? -4.595 10.249 0.934 1.00 79.62 66 ASN A O 1
ATOM 528 N N . LYS A 1 67 ? -4.298 8.387 -0.282 1.00 76.31 67 LYS A N 1
ATOM 529 C CA . LYS A 1 67 ? -5.304 7.613 0.456 1.00 76.31 67 LYS A CA 1
ATOM 530 C C . LYS A 1 67 ? -4.939 7.433 1.924 1.00 76.31 67 LYS A C 1
ATOM 532 O O . LYS A 1 67 ? -5.817 7.558 2.770 1.00 76.31 67 LYS A O 1
ATOM 537 N N . MET A 1 68 ? -3.665 7.202 2.232 1.00 74.06 68 MET A N 1
ATOM 538 C CA . MET A 1 68 ? -3.181 7.114 3.607 1.00 74.06 68 MET A CA 1
ATOM 539 C C . MET A 1 68 ? -3.250 8.458 4.338 1.00 74.06 68 MET A C 1
ATOM 541 O O . MET A 1 68 ? -3.630 8.470 5.504 1.00 74.06 68 MET A O 1
ATOM 545 N N . ALA A 1 69 ? -2.978 9.578 3.661 1.00 72.94 69 ALA A N 1
ATOM 546 C CA . ALA A 1 69 ? -3.105 10.924 4.228 1.00 72.94 69 ALA A CA 1
ATOM 547 C C . ALA A 1 69 ? -4.558 11.311 4.559 1.00 72.94 69 ALA A C 1
ATOM 549 O O . ALA A 1 69 ? -4.791 12.166 5.406 1.00 72.94 69 ALA A O 1
ATOM 550 N N . THR A 1 70 ? -5.539 10.671 3.916 1.00 75.44 70 THR A N 1
ATOM 551 C CA . THR A 1 70 ? -6.968 10.864 4.221 1.00 75.44 70 THR A CA 1
ATOM 552 C C . THR A 1 70 ? -7.407 10.089 5.471 1.00 75.44 70 THR A C 1
ATOM 554 O O . THR A 1 70 ? -8.501 10.307 5.991 1.00 75.44 70 THR A O 1
ATOM 557 N N . LEU A 1 71 ? -6.594 9.150 5.963 1.00 77.62 71 LEU A N 1
ATOM 558 C CA . LEU A 1 71 ? -6.942 8.385 7.154 1.00 77.62 71 LEU A CA 1
ATOM 559 C C . LEU A 1 71 ? -6.750 9.243 8.406 1.00 77.62 71 LEU A C 1
ATOM 561 O O . LEU A 1 71 ? -5.771 9.977 8.519 1.00 77.62 71 LEU A O 1
ATOM 565 N N . LEU A 1 72 ? -7.654 9.086 9.376 1.00 76.88 72 LEU A N 1
ATOM 566 C CA . LEU A 1 72 ? -7.524 9.725 10.687 1.00 76.88 72 LEU A CA 1
ATOM 567 C C . LEU A 1 72 ? -6.163 9.380 11.315 1.00 76.88 72 LEU A C 1
ATOM 569 O O . LEU A 1 72 ? -5.711 8.248 11.123 1.00 76.88 72 LEU A O 1
ATOM 573 N N . PRO A 1 73 ? -5.511 10.306 12.040 1.00 77.12 73 PRO A N 1
ATOM 574 C CA . PRO A 1 73 ? -4.251 10.041 12.733 1.00 77.12 73 PRO A CA 1
ATOM 575 C C . PRO A 1 73 ? -4.336 8.800 13.629 1.00 77.12 73 PRO A C 1
ATOM 577 O O . PRO A 1 73 ? -5.389 8.505 14.193 1.00 77.12 73 PRO A O 1
ATOM 580 N N . GLU A 1 74 ? -3.236 8.051 13.738 1.00 81.50 74 GLU A N 1
ATOM 581 C CA . GLU A 1 74 ? -3.183 6.931 14.682 1.00 81.50 74 GLU A CA 1
ATOM 582 C C . GLU A 1 74 ? -3.143 7.480 16.120 1.00 81.50 74 GLU A C 1
ATOM 584 O O . GLU A 1 74 ? -2.308 8.344 16.396 1.00 81.50 74 GLU A O 1
ATOM 589 N N . PRO A 1 75 ? -4.035 7.030 17.021 1.00 83.69 75 PRO A N 1
ATOM 590 C CA . PRO A 1 75 ? -4.030 7.473 18.409 1.00 83.69 75 PRO A CA 1
ATOM 591 C C . PRO A 1 75 ? -2.760 7.017 19.136 1.00 83.69 75 PRO A C 1
ATOM 593 O O . PRO A 1 75 ? -2.131 6.012 18.776 1.00 83.69 75 PRO A O 1
ATOM 596 N N . ALA A 1 76 ? -2.393 7.767 20.175 1.00 81.38 76 ALA A N 1
ATOM 597 C CA . ALA A 1 76 ? -1.206 7.503 20.982 1.00 81.38 76 ALA A CA 1
ATOM 598 C C . ALA A 1 76 ? -1.288 6.135 21.689 1.00 81.38 76 ALA A C 1
ATOM 600 O O . ALA A 1 76 ? -2.366 5.563 21.857 1.00 81.38 76 ALA A O 1
ATOM 601 N N . ALA A 1 77 ? -0.142 5.584 22.103 1.00 76.38 77 ALA A N 1
ATOM 602 C CA . ALA A 1 77 ? -0.107 4.283 22.782 1.00 76.38 77 ALA A CA 1
ATOM 603 C C . ALA A 1 77 ? -0.775 4.315 24.156 1.00 76.38 77 ALA A C 1
ATOM 605 O O . ALA A 1 77 ? -1.273 3.300 24.634 1.00 76.38 77 ALA A O 1
ATOM 606 N N . GLU A 1 78 ? -0.742 5.488 24.769 1.00 79.50 78 GLU A N 1
ATOM 607 C CA . GLU A 1 78 ? -1.175 5.789 26.121 1.00 79.50 78 GLU A CA 1
ATOM 608 C C . GLU A 1 78 ? -2.669 6.147 26.174 1.00 79.50 78 GLU A C 1
ATOM 610 O O . GLU A 1 78 ? -3.233 6.332 27.254 1.00 79.50 78 GLU A O 1
ATOM 615 N N . GLU A 1 79 ? -3.327 6.245 25.016 1.00 82.69 79 GLU A N 1
ATOM 616 C CA . GLU A 1 79 ? -4.737 6.589 24.925 1.00 82.69 79 GLU A CA 1
ATOM 617 C C . GLU A 1 79 ? -5.610 5.412 25.382 1.00 82.69 79 GLU A C 1
ATOM 619 O O . GLU A 1 79 ? -5.615 4.339 24.771 1.00 82.69 79 GLU A O 1
ATOM 624 N N . ARG A 1 80 ? -6.358 5.629 26.473 1.00 80.62 80 ARG A N 1
ATOM 625 C CA . ARG A 1 80 ? -7.115 4.591 27.198 1.00 80.62 80 ARG A CA 1
ATOM 626 C C . ARG A 1 80 ? -8.131 3.845 26.337 1.00 80.62 80 ARG A C 1
ATOM 628 O O . ARG A 1 80 ? -8.358 2.664 26.562 1.00 80.62 80 ARG A O 1
ATOM 635 N N . GLU A 1 81 ? -8.732 4.522 25.365 1.00 85.56 81 GLU A N 1
ATOM 636 C CA . GLU A 1 81 ? -9.767 3.958 24.490 1.00 85.56 81 GLU A CA 1
ATOM 637 C C . GLU A 1 81 ? -9.213 3.535 23.122 1.00 85.56 81 GLU A C 1
ATOM 639 O O . GLU A 1 81 ? -9.961 3.419 22.151 1.00 85.56 81 GLU A O 1
ATOM 644 N N . SER A 1 82 ? -7.900 3.321 23.006 1.00 89.06 82 SER A N 1
ATOM 645 C CA . SER A 1 82 ? -7.293 2.839 21.767 1.00 89.06 82 SER A CA 1
ATOM 646 C C . SER A 1 82 ? -7.312 1.308 21.680 1.00 89.06 82 SER A C 1
ATOM 648 O O . SER A 1 82 ? -6.943 0.587 22.604 1.00 89.06 82 SER A O 1
ATOM 650 N N . VAL A 1 83 ? -7.726 0.789 20.526 1.00 86.69 83 VAL A N 1
ATOM 651 C CA . VAL A 1 83 ? -7.728 -0.637 20.193 1.00 86.69 83 VAL A CA 1
ATOM 652 C C . VAL A 1 83 ? -6.717 -0.882 19.085 1.00 86.69 83 VAL A C 1
ATOM 654 O O . VAL A 1 83 ? -6.724 -0.214 18.050 1.00 86.69 83 VAL A O 1
ATOM 657 N N . LYS A 1 84 ? -5.843 -1.871 19.278 1.00 89.12 84 LYS A N 1
ATOM 658 C CA . LYS A 1 84 ? -4.882 -2.308 18.261 1.00 89.12 84 LYS A CA 1
ATOM 659 C C . LYS A 1 84 ? -5.543 -3.319 17.326 1.00 89.12 84 LYS A C 1
ATOM 661 O O . LYS A 1 84 ? -5.824 -4.443 17.730 1.00 89.12 84 LYS A O 1
ATOM 666 N N . VAL A 1 85 ? -5.731 -2.944 16.064 1.00 88.25 85 VAL A N 1
ATOM 667 C CA . VAL A 1 85 ? -6.287 -3.821 15.029 1.00 88.25 85 VAL A CA 1
ATOM 668 C C . VAL A 1 85 ? -5.158 -4.372 14.170 1.00 88.25 85 VAL A C 1
ATOM 670 O O . VAL A 1 85 ? -4.339 -3.633 13.620 1.00 88.25 85 VAL A O 1
ATOM 673 N N . VAL A 1 86 ? -5.126 -5.695 14.050 1.00 89.94 86 VAL A N 1
ATOM 674 C CA . VAL A 1 86 ? -4.204 -6.425 13.183 1.00 89.94 86 VAL A CA 1
ATOM 675 C C . VAL A 1 86 ? -5.004 -7.023 12.035 1.00 89.94 86 VAL A C 1
ATOM 677 O O . VAL A 1 86 ? -5.839 -7.897 12.248 1.00 89.94 86 VAL A O 1
ATOM 680 N N . VAL A 1 87 ? -4.730 -6.576 10.815 1.00 88.12 87 VAL A N 1
ATOM 681 C CA . VAL A 1 87 ? -5.347 -7.100 9.598 1.00 88.12 87 VAL A CA 1
ATOM 682 C C . VAL A 1 87 ? -4.372 -8.058 8.929 1.00 88.12 87 VAL A C 1
ATOM 684 O O . VAL A 1 87 ? -3.246 -7.687 8.592 1.00 88.12 87 VAL A O 1
ATOM 687 N N . ARG A 1 88 ? -4.806 -9.303 8.738 1.00 87.94 88 ARG A N 1
ATOM 688 C CA . ARG A 1 88 ? -4.070 -10.322 7.984 1.00 87.94 88 ARG A CA 1
ATOM 689 C C . ARG A 1 88 ? -4.623 -10.372 6.566 1.00 87.94 88 ARG A C 1
ATOM 691 O O . ARG A 1 88 ? -5.821 -10.574 6.389 1.00 87.94 88 ARG A O 1
ATOM 698 N N . MET A 1 89 ? -3.762 -10.179 5.577 1.00 85.31 89 MET A N 1
ATOM 699 C CA . MET A 1 89 ? -4.117 -10.155 4.161 1.00 85.31 89 MET A CA 1
ATOM 700 C C . MET A 1 89 ? -3.187 -11.090 3.367 1.00 85.31 89 MET A C 1
ATOM 702 O O . MET A 1 89 ? -2.118 -11.446 3.866 1.00 85.31 89 MET A O 1
ATOM 706 N N . PRO A 1 90 ? -3.553 -11.506 2.140 1.00 83.75 90 PRO A N 1
ATOM 707 C CA . PRO A 1 90 ? -2.713 -12.390 1.323 1.00 83.75 90 PRO A CA 1
ATOM 708 C C . PRO A 1 90 ? -1.324 -11.809 1.022 1.00 83.75 90 PRO A C 1
ATOM 710 O O . PRO A 1 90 ? -0.344 -12.540 0.933 1.00 83.75 90 PRO A O 1
ATOM 713 N N . GLU A 1 91 ? -1.241 -10.490 0.876 1.00 80.62 91 GLU A N 1
ATOM 714 C CA . GLU A 1 91 ? -0.004 -9.738 0.651 1.00 80.62 91 GLU A CA 1
ATOM 715 C C . GLU A 1 91 ? 0.831 -9.482 1.916 1.00 80.62 91 GLU A C 1
ATOM 717 O O . GLU A 1 91 ? 1.967 -9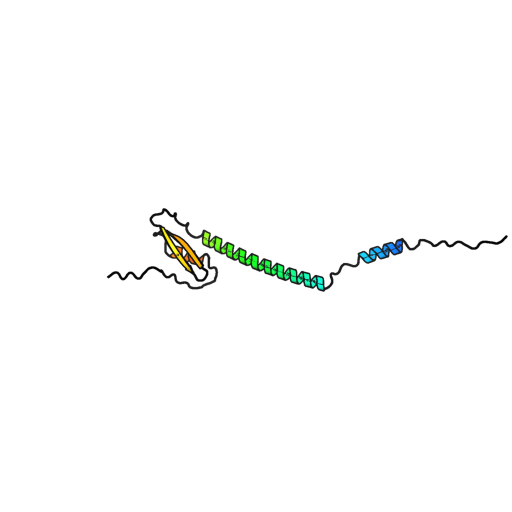.021 1.800 1.00 80.62 91 GLU A O 1
ATOM 722 N N . GLY A 1 92 ? 0.303 -9.763 3.111 1.00 85.25 92 GLY A N 1
ATOM 723 C CA . GLY A 1 92 ? 1.012 -9.563 4.373 1.00 85.25 92 GLY A CA 1
ATOM 724 C C . GLY A 1 92 ? 0.112 -9.138 5.532 1.00 85.25 92 GLY A C 1
ATOM 725 O O . GLY A 1 92 ? -1.113 -9.220 5.478 1.00 85.25 92 GLY A O 1
ATOM 726 N N . GLN A 1 93 ? 0.731 -8.669 6.612 1.00 87.25 93 GLN A N 1
ATOM 727 C CA . GLN A 1 93 ? 0.037 -8.216 7.816 1.00 87.25 93 GLN A CA 1
ATOM 728 C C . GLN A 1 93 ? 0.188 -6.702 7.981 1.00 87.25 93 GLN A C 1
ATOM 730 O O . GLN A 1 93 ? 1.293 -6.172 7.904 1.00 87.25 93 GLN A O 1
ATOM 735 N N . ALA A 1 94 ? -0.917 -6.013 8.259 1.00 86.75 94 ALA A N 1
ATOM 736 C CA . ALA A 1 94 ? -0.947 -4.588 8.563 1.00 86.75 94 ALA A CA 1
ATOM 737 C C . ALA A 1 94 ? -1.495 -4.378 9.978 1.00 86.75 94 ALA A C 1
ATOM 739 O O . ALA A 1 94 ? -2.448 -5.037 10.387 1.00 86.75 94 ALA A O 1
ATOM 740 N N . THR A 1 95 ? -0.888 -3.481 10.750 1.00 88.81 95 THR A N 1
ATOM 741 C CA . THR A 1 95 ? -1.278 -3.222 12.143 1.00 88.81 95 THR A CA 1
ATOM 742 C C . THR A 1 95 ? -1.469 -1.732 12.346 1.00 88.81 95 THR A C 1
ATOM 744 O O . THR A 1 95 ? -0.625 -0.959 11.902 1.00 88.81 95 THR A O 1
ATOM 747 N N . ARG A 1 96 ? -2.558 -1.340 13.011 1.00 88.81 96 ARG A N 1
ATOM 748 C CA . ARG A 1 96 ? -2.838 0.059 13.339 1.00 88.81 96 ARG A CA 1
ATOM 749 C C . ARG A 1 96 ? -3.750 0.186 14.556 1.00 88.81 96 ARG A C 1
ATOM 751 O O . ARG A 1 96 ? -4.615 -0.666 14.764 1.00 88.81 96 ARG A O 1
ATOM 758 N N . ARG A 1 97 ? -3.581 1.245 15.349 1.00 89.81 97 ARG A N 1
ATOM 759 C CA . ARG A 1 97 ? -4.510 1.611 16.424 1.00 89.81 97 ARG A CA 1
ATOM 760 C C . ARG A 1 97 ? -5.687 2.448 15.925 1.00 89.81 97 ARG A C 1
ATOM 762 O O . ARG A 1 97 ? -5.556 3.266 15.018 1.00 89.81 97 ARG A O 1
ATOM 769 N N . PHE A 1 98 ? -6.835 2.250 16.556 1.00 88.44 98 PHE A N 1
ATOM 770 C CA . PHE A 1 98 ? -8.070 2.990 16.321 1.00 88.44 98 PHE A CA 1
ATOM 771 C C . PHE A 1 98 ? -8.684 3.371 17.664 1.00 88.44 98 PHE A C 1
ATOM 773 O O . PHE A 1 98 ? -8.552 2.621 18.625 1.00 88.44 98 P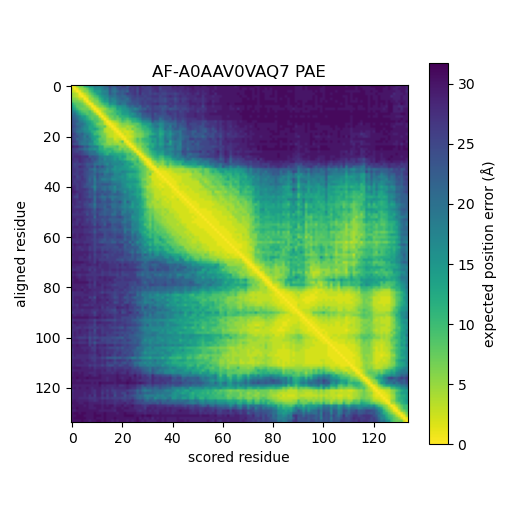HE A O 1
ATOM 780 N N . LEU A 1 99 ? -9.362 4.513 17.743 1.00 88.56 99 LEU A N 1
ATOM 781 C CA . LEU A 1 99 ? -10.157 4.849 18.925 1.00 88.56 99 LEU A CA 1
ATOM 782 C C . LEU A 1 99 ? -11.422 3.987 18.961 1.00 88.56 99 LEU A C 1
ATOM 784 O O . LEU A 1 99 ? -12.006 3.713 17.910 1.00 88.56 99 LEU A O 1
ATOM 788 N N . HIS A 1 100 ? -11.888 3.617 20.149 1.00 86.69 100 HIS A N 1
ATOM 789 C CA . HIS A 1 100 ? -13.143 2.886 20.337 1.00 86.69 100 HIS A CA 1
ATOM 790 C C . HIS A 1 100 ? -14.351 3.664 19.785 1.00 86.69 100 HIS A C 1
ATOM 792 O O . HIS A 1 100 ? -15.285 3.080 19.244 1.00 86.69 100 HIS A O 1
ATOM 798 N N . SER A 1 101 ? -14.304 4.996 19.855 1.00 87.62 101 SER A N 1
ATOM 799 C CA . SER A 1 101 ? -15.303 5.901 19.276 1.00 87.62 101 SER A CA 1
ATOM 800 C C . SER A 1 101 ? -15.231 6.019 17.748 1.00 87.62 101 SER A C 1
ATOM 802 O O . SER A 1 101 ? -16.135 6.583 17.127 1.00 87.62 101 SER A O 1
ATOM 804 N N . SER A 1 102 ? -14.165 5.518 17.115 1.00 86.75 102 SER A N 1
ATOM 805 C CA . SER A 1 102 ? -14.002 5.636 15.669 1.00 86.75 102 SER A CA 1
ATOM 806 C C . SER A 1 102 ? -14.957 4.695 14.923 1.00 86.75 102 SER A C 1
ATOM 808 O O . SER A 1 102 ? -15.172 3.553 15.336 1.00 86.75 102 SER A O 1
ATOM 810 N N . PRO A 1 103 ? -15.534 5.131 13.790 1.00 88.31 103 PRO A N 1
ATOM 811 C CA . PRO A 1 103 ? -16.441 4.281 13.037 1.00 88.31 103 PRO A CA 1
ATOM 812 C C . PRO A 1 103 ? -15.679 3.111 12.409 1.00 88.31 103 PRO A C 1
ATOM 814 O O . PRO A 1 103 ? -14.590 3.296 11.861 1.00 88.31 103 PRO A O 1
ATOM 817 N N . LEU A 1 104 ? -16.303 1.928 12.366 1.00 86.44 104 LEU A N 1
ATOM 818 C CA . LEU A 1 104 ? -15.741 0.719 11.742 1.00 86.44 104 LEU A CA 1
ATOM 819 C C . LEU A 1 104 ? -15.285 0.964 10.290 1.00 86.44 104 LEU A C 1
ATOM 821 O O . LEU A 1 104 ? -14.304 0.386 9.826 1.00 86.44 104 LEU A O 1
ATOM 825 N N . ARG A 1 105 ? -15.953 1.886 9.581 1.00 86.94 105 ARG A N 1
ATOM 826 C CA . ARG A 1 105 ? -15.581 2.345 8.233 1.00 86.94 105 ARG A CA 1
ATOM 827 C C . ARG A 1 105 ? -14.126 2.822 8.135 1.00 86.94 105 ARG A C 1
ATOM 829 O O . ARG A 1 105 ? -13.505 2.635 7.094 1.00 86.94 105 ARG A O 1
ATOM 836 N N . SER A 1 106 ? -13.558 3.381 9.202 1.00 86.50 106 SER A N 1
ATOM 837 C CA . SER A 1 106 ? -12.146 3.782 9.258 1.00 86.50 106 SER A CA 1
ATOM 838 C C . SER A 1 106 ? -11.197 2.597 9.075 1.00 86.50 106 SER A C 1
ATOM 840 O O . SER A 1 106 ? -10.161 2.738 8.427 1.00 86.50 106 SER A O 1
ATOM 842 N N . VAL A 1 107 ? -11.570 1.418 9.582 1.00 86.69 107 VAL A N 1
ATOM 843 C CA . VAL A 1 107 ? -10.806 0.177 9.401 1.00 86.69 107 VAL A CA 1
ATOM 844 C C . VAL A 1 107 ? -10.888 -0.292 7.946 1.00 86.69 107 VAL A C 1
ATOM 846 O O . VAL A 1 107 ? -9.865 -0.633 7.360 1.00 86.69 107 VAL A O 1
ATOM 849 N N . PHE A 1 108 ? -12.068 -0.231 7.319 1.00 86.44 108 PHE A N 1
ATOM 850 C CA . PHE A 1 108 ? -12.216 -0.541 5.889 1.00 86.44 108 PHE A CA 1
ATOM 851 C C . PHE A 1 108 ? -11.375 0.392 5.014 1.00 86.44 108 PHE A C 1
ATOM 853 O O . PHE A 1 108 ? -10.623 -0.082 4.168 1.00 86.44 108 PHE A O 1
ATOM 860 N N . ASN A 1 109 ? -11.421 1.702 5.274 1.00 86.25 109 ASN A N 1
ATOM 861 C CA . ASN A 1 109 ? -10.612 2.683 4.549 1.00 86.25 109 ASN A CA 1
ATOM 862 C C . ASN A 1 109 ? -9.105 2.402 4.699 1.00 86.25 109 ASN A C 1
ATOM 864 O O . ASN A 1 109 ? -8.351 2.549 3.738 1.00 86.25 109 ASN A O 1
ATOM 868 N N . PHE A 1 110 ? -8.662 1.983 5.890 1.00 85.88 110 PHE A N 1
ATOM 869 C CA . PHE A 1 110 ? -7.273 1.589 6.134 1.00 85.88 110 PHE A CA 1
ATOM 870 C C . PHE A 1 110 ? -6.857 0.373 5.299 1.00 85.88 110 PHE A C 1
ATOM 872 O O . PHE A 1 110 ? -5.746 0.356 4.777 1.00 85.88 110 PHE A O 1
ATOM 879 N N . VAL A 1 111 ? -7.745 -0.607 5.130 1.00 85.69 111 VAL A N 1
ATOM 880 C CA . VAL A 1 111 ? -7.490 -1.790 4.297 1.00 85.69 111 VAL A CA 1
ATOM 881 C C . VAL A 1 111 ? -7.541 -1.449 2.807 1.00 85.69 111 VAL A C 1
ATOM 883 O O . VAL A 1 111 ? -6.729 -1.954 2.041 1.00 85.69 111 VAL A O 1
ATOM 886 N N . GLU A 1 112 ? -8.422 -0.551 2.374 1.00 83.62 112 GLU A N 1
ATOM 887 C CA . GLU A 1 112 ? -8.519 -0.135 0.968 1.00 83.62 112 GLU A CA 1
ATOM 888 C C . GLU A 1 112 ? -7.337 0.732 0.503 1.00 83.62 112 GLU A C 1
ATOM 890 O O . GLU A 1 112 ? -6.919 0.634 -0.652 1.00 83.62 112 GLU A O 1
ATOM 895 N N . ALA A 1 113 ? -6.773 1.567 1.381 1.00 79.31 113 ALA A N 1
ATOM 896 C CA . ALA A 1 113 ? -5.722 2.528 1.032 1.00 79.31 113 ALA A CA 1
ATOM 897 C C . ALA A 1 113 ? -4.450 1.912 0.398 1.00 79.31 113 ALA A C 1
ATOM 899 O O . ALA A 1 113 ? -3.971 2.455 -0.599 1.00 79.31 113 ALA A O 1
ATOM 900 N N . PRO A 1 114 ? -3.883 0.796 0.899 1.00 73.38 114 PRO A N 1
ATOM 901 C CA . PRO A 1 114 ? -2.750 0.134 0.247 1.00 73.38 114 PRO A CA 1
ATOM 902 C C . PRO A 1 114 ? -3.142 -0.712 -0.981 1.00 73.38 114 PRO A C 1
ATOM 904 O O . PRO A 1 114 ? -2.294 -0.965 -1.850 1.00 73.38 114 PRO A O 1
ATOM 907 N N . HIS A 1 115 ? -4.415 -1.107 -1.116 1.00 72.00 115 HIS A N 1
ATOM 908 C CA . HIS A 1 115 ? -4.888 -2.040 -2.144 1.00 72.00 115 HIS A CA 1
ATOM 909 C C . HIS A 1 115 ? -5.550 -1.325 -3.322 1.00 72.00 115 HIS A C 1
ATOM 911 O O . HIS A 1 115 ? -6.762 -1.334 -3.503 1.00 72.00 115 HIS A O 1
ATOM 917 N N . ARG A 1 116 ? -4.722 -0.804 -4.238 1.00 62.09 116 ARG A N 1
ATOM 918 C CA . ARG A 1 116 ? -5.185 -0.291 -5.548 1.00 62.09 116 ARG A CA 1
ATOM 919 C C . ARG A 1 116 ? -5.756 -1.393 -6.467 1.00 62.09 116 ARG A C 1
ATOM 921 O O . ARG A 1 116 ? -6.251 -1.095 -7.552 1.00 62.09 116 ARG A O 1
ATOM 928 N N . ARG A 1 117 ? -5.664 -2.681 -6.094 1.00 55.34 117 ARG A N 1
ATOM 929 C CA . ARG A 1 117 ? -6.130 -3.801 -6.934 1.00 55.34 117 ARG A CA 1
ATOM 930 C C . ARG A 1 117 ? -7.658 -3.899 -6.888 1.00 55.34 117 ARG A C 1
ATOM 932 O O . ARG A 1 117 ? -8.236 -4.519 -6.006 1.00 55.34 117 ARG A O 1
ATOM 939 N N . GLY A 1 118 ? -8.242 -3.243 -7.890 1.00 53.22 118 GLY A N 1
ATOM 940 C CA . GLY A 1 118 ? -9.653 -3.065 -8.212 1.00 53.22 118 GLY A CA 1
ATOM 941 C C . GLY A 1 118 ? -10.649 -4.051 -7.619 1.00 53.22 118 GLY A C 1
ATOM 942 O O . GLY A 1 118 ? -10.472 -5.256 -7.736 1.00 53.22 118 GLY A O 1
ATOM 943 N N . ARG A 1 119 ? -11.737 -3.489 -7.076 1.00 55.59 119 ARG A N 1
ATOM 944 C CA . ARG A 1 119 ? -13.056 -4.111 -6.839 1.00 55.59 119 ARG A CA 1
ATOM 945 C C . ARG A 1 119 ? -13.041 -5.516 -6.223 1.00 55.59 119 ARG A C 1
ATOM 947 O O . ARG A 1 119 ? -14.036 -6.228 -6.334 1.00 55.59 119 ARG A O 1
ATOM 954 N N . ARG A 1 120 ? -11.953 -5.940 -5.579 1.00 61.50 120 ARG A N 1
ATOM 955 C CA . ARG A 1 120 ? -11.946 -7.175 -4.806 1.00 61.50 120 ARG A CA 1
ATOM 956 C C . ARG A 1 120 ? -12.768 -6.886 -3.568 1.00 61.50 120 ARG A C 1
ATOM 958 O O . ARG A 1 120 ? -12.339 -6.159 -2.681 1.00 61.50 120 ARG A O 1
ATOM 965 N N . LEU A 1 121 ? -13.987 -7.407 -3.578 1.00 76.06 121 LEU A N 1
ATOM 966 C CA . LEU A 1 121 ? -14.841 -7.444 -2.408 1.00 76.06 121 LEU A CA 1
ATOM 967 C C . LEU A 1 121 ? -14.084 -8.245 -1.350 1.00 76.06 121 LEU A C 1
ATOM 969 O O . LEU A 1 121 ? -13.825 -9.434 -1.534 1.00 76.06 121 LEU A O 1
ATOM 973 N N . PHE A 1 122 ? -13.668 -7.575 -0.284 1.00 81.31 122 PHE A N 1
ATOM 974 C CA . PHE A 1 122 ? -13.068 -8.218 0.873 1.00 81.31 122 PHE A CA 1
ATOM 975 C C . PHE A 1 122 ? -14.076 -8.213 2.016 1.00 81.31 122 PHE A C 1
ATOM 977 O O . PHE A 1 122 ? -14.937 -7.337 2.117 1.00 81.31 122 PHE A O 1
ATOM 984 N N . ARG A 1 123 ? -13.971 -9.213 2.886 1.00 85.00 123 ARG A N 1
ATOM 985 C CA . ARG A 1 123 ? -14.709 -9.271 4.144 1.00 85.00 123 ARG A CA 1
ATOM 986 C C . ARG A 1 123 ? -13.687 -9.303 5.266 1.00 85.00 123 ARG A C 1
ATOM 988 O O . ARG A 1 123 ? -12.792 -10.142 5.254 1.00 85.00 123 ARG A O 1
ATOM 995 N N . LEU A 1 124 ? -13.828 -8.391 6.221 1.00 86.19 124 LEU A N 1
ATOM 996 C CA . LEU A 1 124 ? -13.069 -8.453 7.463 1.00 86.19 124 LEU A CA 1
ATOM 997 C C . LEU A 1 124 ? -13.737 -9.478 8.380 1.00 86.19 124 LEU A C 1
ATOM 999 O O . LEU A 1 124 ? -14.949 -9.428 8.585 1.00 86.19 124 LEU A O 1
ATOM 1003 N N . ALA A 1 125 ? -12.946 -10.411 8.897 1.00 86.25 125 ALA A N 1
ATOM 1004 C CA . ALA A 1 125 ? -13.369 -11.389 9.887 1.00 86.25 125 ALA A CA 1
ATOM 1005 C C . ALA A 1 125 ? -12.497 -11.219 11.134 1.00 86.25 125 ALA A C 1
ATOM 1007 O O . ALA A 1 125 ? -11.273 -11.116 11.028 1.00 86.25 125 ALA A O 1
ATOM 1008 N N . ALA A 1 126 ? -13.126 -11.155 12.306 1.00 85.25 126 ALA A N 1
ATOM 1009 C CA . ALA A 1 126 ? -12.416 -11.095 13.577 1.00 85.25 126 ALA A CA 1
ATOM 1010 C C . ALA A 1 126 ? -11.824 -12.472 13.924 1.00 85.25 126 ALA A C 1
ATOM 1012 O O . ALA A 1 126 ? -12.368 -13.505 13.540 1.00 85.25 126 ALA A O 1
ATOM 1013 N N . THR A 1 127 ? -10.690 -12.487 14.627 1.00 78.94 127 THR A N 1
ATOM 1014 C CA . THR A 1 127 ? -9.946 -13.719 14.960 1.00 78.94 127 THR A CA 1
ATOM 1015 C C . THR A 1 127 ? -10.184 -14.210 16.400 1.00 78.94 127 THR A C 1
ATOM 1017 O O . THR A 1 127 ? -9.689 -15.273 16.748 1.00 78.94 127 THR A O 1
ATOM 1020 N N . TYR A 1 128 ? -10.916 -13.474 17.246 1.00 59.06 128 TYR A N 1
ATOM 1021 C CA . TYR A 1 128 ? -11.032 -13.748 18.693 1.00 59.06 128 TYR A CA 1
ATOM 1022 C C . TYR A 1 128 ? -12.496 -14.027 19.107 1.00 59.06 128 TYR A C 1
ATOM 1024 O O . TYR A 1 128 ? -13.385 -13.483 18.450 1.00 59.06 128 TYR A O 1
ATOM 1032 N N . PRO A 1 129 ? -12.732 -14.960 20.057 1.00 55.94 129 PRO A N 1
ATOM 1033 C CA . PRO A 1 129 ? -13.564 -16.144 19.889 1.00 55.94 129 PRO A CA 1
ATOM 1034 C C . PRO A 1 129 ? -15.067 -15.843 19.849 1.00 55.94 129 PRO A C 1
ATOM 1036 O O . PRO A 1 129 ? -15.541 -14.792 20.270 1.00 55.94 129 PRO A O 1
ATOM 1039 N N . VAL A 1 130 ? -15.829 -16.833 19.378 1.00 47.09 130 VAL A N 1
ATOM 1040 C CA . VAL A 1 130 ? -17.232 -16.996 19.771 1.00 47.09 130 VAL A CA 1
ATOM 1041 C C . VAL A 1 130 ? -17.257 -17.292 21.270 1.00 47.09 130 VAL A C 1
ATOM 1043 O O . VAL A 1 130 ? -17.177 -18.446 21.678 1.00 47.09 130 VAL A O 1
ATOM 1046 N N . ASP A 1 131 ? -17.290 -16.253 22.098 1.00 48.50 131 ASP A N 1
ATOM 1047 C CA . ASP A 1 131 ? -17.622 -16.427 23.506 1.00 48.50 131 ASP A CA 1
ATOM 1048 C C . ASP A 1 131 ? -19.074 -16.917 23.557 1.00 48.50 131 ASP A C 1
ATOM 1050 O O . ASP A 1 131 ? -20.022 -16.160 23.336 1.00 48.50 131 ASP A O 1
ATOM 1054 N N . CYS A 1 132 ? -19.244 -18.221 23.778 1.00 39.47 132 CYS A N 1
ATOM 1055 C CA . CYS A 1 132 ? -20.494 -18.779 24.262 1.00 39.47 132 CYS A CA 1
ATOM 1056 C C . CYS A 1 132 ? -20.721 -18.198 25.662 1.00 39.47 132 CYS A C 1
ATOM 1058 O O . CYS A 1 132 ? -20.228 -18.738 26.648 1.00 39.47 132 CYS A O 1
ATOM 1060 N N . LEU A 1 133 ? -21.401 -17.056 25.735 1.00 46.31 133 LEU A N 1
ATOM 1061 C CA . LEU A 1 133 ? -22.003 -16.585 26.974 1.00 46.31 133 LEU A CA 1
ATOM 1062 C C . LEU A 1 133 ? -23.248 -17.449 27.220 1.00 46.31 133 LEU A C 1
ATOM 1064 O O . LEU A 1 133 ? -24.283 -17.225 26.589 1.00 46.31 133 LEU A O 1
ATOM 1068 N N . GLU A 1 134 ? -23.094 -18.476 28.060 1.00 37.81 134 GLU A N 1
ATOM 1069 C CA . GLU A 1 134 ? -24.199 -19.107 28.804 1.00 37.81 134 GLU A CA 1
ATOM 1070 C C . GLU A 1 134 ? -24.635 -18.221 29.978 1.00 37.81 134 GLU A C 1
ATOM 1072 O O . GLU A 1 134 ? -23.753 -17.586 30.607 1.00 37.81 134 GLU A O 1
#

Sequence (134 aa):
MAKRPSKCSYRNQNLSELSTFLTQTLEVDMIPCEAVIKAKETEKRMAEEAARIVALAQEKERWKANKMATLLPEPAAEERESVKVVVRMPEGQATRRFLHSSPLRSVFNFVEAPHRRGRRLFRLAATYPVDCLE